Protein AF-A0A5D3CVH8-F1 (afdb_monomer)

pLDDT: mean 76.8, std 12.76, range [40.12, 94.0]

Nearest PDB structures (foldseek):
  4afl-assembly1_C  TM=3.640E-01  e=5.694E+00  Homo sapiens

Structure (mmCIF, N/CA/C/O backbone):
data_AF-A0A5D3CVH8-F1
#
_entry.id   AF-A0A5D3CVH8-F1
#
loop_
_atom_site.group_PDB
_atom_site.id
_atom_site.type_symbol
_atom_site.label_atom_id
_atom_site.label_alt_id
_atom_site.label_comp_id
_atom_site.label_asym_id
_atom_site.label_entity_id
_atom_site.label_seq_id
_atom_site.pdbx_PDB_ins_code
_atom_site.Cartn_x
_atom_site.Cartn_y
_atom_site.Cartn_z
_atom_site.occupancy
_atom_site.B_iso_or_equiv
_atom_site.auth_seq_id
_atom_site.auth_comp_id
_atom_site.auth_asym_id
_atom_site.auth_atom_id
_atom_site.pdbx_PDB_model_num
ATOM 1 N N . MET A 1 1 ? 0.180 19.685 -7.176 1.00 60.12 1 MET A N 1
ATOM 2 C CA . MET A 1 1 ? -0.282 18.551 -6.336 1.00 60.12 1 MET A CA 1
ATOM 3 C C . MET A 1 1 ? 0.031 18.878 -4.882 1.00 60.12 1 MET A C 1
ATOM 5 O O . MET A 1 1 ? 1.156 19.277 -4.627 1.00 60.12 1 MET A O 1
ATOM 9 N N . SER A 1 2 ? -0.921 18.775 -3.945 1.00 82.44 2 SER A N 1
ATOM 10 C CA . SER A 1 2 ? -0.624 19.041 -2.526 1.00 82.44 2 SER A CA 1
ATOM 11 C C . SER A 1 2 ? 0.037 17.826 -1.865 1.00 82.44 2 SER A C 1
ATOM 13 O O . SER A 1 2 ? -0.341 16.680 -2.124 1.00 82.44 2 SER A O 1
ATOM 15 N N . PHE A 1 3 ? 1.011 18.071 -0.987 1.00 79.06 3 PHE A N 1
ATOM 16 C CA . PHE A 1 3 ? 1.726 17.026 -0.246 1.00 79.06 3 PHE A CA 1
ATOM 17 C C . PHE A 1 3 ? 0.795 16.166 0.622 1.00 79.06 3 PHE A C 1
ATOM 19 O O . PHE A 1 3 ? 1.011 14.964 0.758 1.00 79.06 3 PHE A O 1
ATOM 26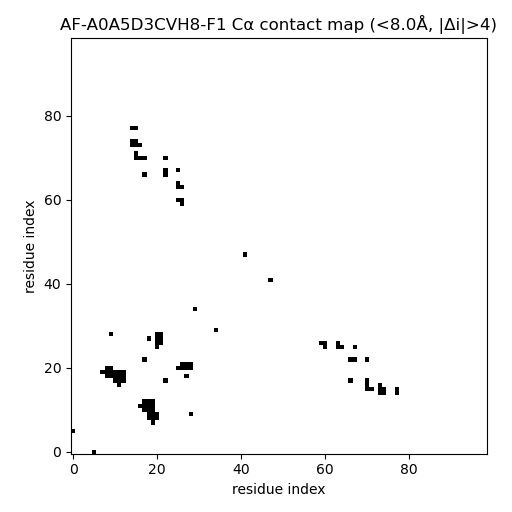 N N . ALA A 1 4 ? -0.289 16.753 1.140 1.00 85.50 4 ALA A N 1
ATOM 27 C CA . ALA A 1 4 ? -1.276 16.053 1.960 1.00 85.50 4 ALA A CA 1
ATOM 28 C C . ALA A 1 4 ? -1.984 14.917 1.201 1.00 85.50 4 ALA A C 1
ATOM 30 O O . ALA A 1 4 ? -2.119 13.808 1.718 1.00 85.50 4 ALA A O 1
ATOM 31 N N . LEU A 1 5 ? -2.399 15.163 -0.048 1.00 84.62 5 LEU A N 1
ATOM 32 C CA . LEU A 1 5 ? -3.054 14.137 -0.863 1.00 84.62 5 LEU A CA 1
ATOM 33 C C . LEU A 1 5 ? -2.086 13.005 -1.220 1.00 84.62 5 LEU A C 1
ATOM 35 O O . LEU A 1 5 ? -2.475 11.837 -1.230 1.00 84.62 5 LEU A O 1
ATOM 39 N N . HIS A 1 6 ? -0.832 13.350 -1.515 1.00 82.94 6 HIS A N 1
ATOM 40 C CA . HIS A 1 6 ? 0.195 12.360 -1.808 1.00 82.94 6 HIS A CA 1
ATOM 41 C C . HIS A 1 6 ? 0.464 11.476 -0.584 1.00 82.94 6 HIS A C 1
ATOM 43 O O . HIS A 1 6 ? 0.330 10.260 -0.690 1.00 82.94 6 HIS A O 1
ATOM 49 N N . GLY A 1 7 ? 0.700 12.073 0.589 1.00 85.81 7 GLY A N 1
ATOM 50 C CA . GLY A 1 7 ? 0.908 11.332 1.835 1.00 85.81 7 GLY A CA 1
ATOM 51 C C . GLY A 1 7 ? -0.265 10.414 2.192 1.00 85.81 7 GLY A C 1
ATOM 52 O O . GLY A 1 7 ? -0.059 9.279 2.610 1.00 85.81 7 GLY A O 1
ATOM 53 N N . TYR A 1 8 ? -1.506 10.842 1.945 1.00 85.44 8 TYR A N 1
ATOM 54 C CA . TYR A 1 8 ? -2.676 9.983 2.149 1.00 85.44 8 TYR A CA 1
ATOM 55 C C . TYR A 1 8 ? -2.716 8.767 1.205 1.00 85.44 8 TYR A C 1
ATOM 57 O O . TYR A 1 8 ? -3.183 7.687 1.577 1.00 85.44 8 TYR A O 1
ATOM 65 N N . ARG A 1 9 ? -2.249 8.929 -0.038 1.00 82.75 9 ARG A N 1
ATOM 66 C CA . ARG A 1 9 ? -2.231 7.856 -1.042 1.00 82.75 9 ARG A CA 1
ATOM 67 C C . ARG A 1 9 ? -1.106 6.853 -0.807 1.00 82.75 9 ARG A C 1
ATOM 69 O O . ARG A 1 9 ? -1.320 5.668 -1.065 1.00 82.75 9 ARG A O 1
ATOM 76 N N . THR A 1 10 ? 0.047 7.328 -0.339 1.00 82.81 10 THR A N 1
ATOM 77 C CA . THR A 1 10 ? 1.263 6.527 -0.148 1.00 82.81 10 THR A CA 1
ATOM 78 C C . THR A 1 10 ? 1.413 5.956 1.261 1.00 82.81 10 THR A C 1
ATOM 80 O O . THR A 1 10 ? 2.165 5.007 1.440 1.00 82.81 10 THR A O 1
ATOM 83 N N . SER A 1 11 ? 0.681 6.465 2.255 1.00 87.88 11 SER A N 1
ATOM 84 C CA . SER A 1 11 ? 0.720 5.927 3.618 1.00 87.88 11 SER A CA 1
ATOM 85 C C . SER A 1 11 ? -0.127 4.660 3.772 1.00 87.88 11 SER A C 1
ATOM 87 O O . SER A 1 11 ? -1.230 4.543 3.225 1.00 87.88 11 SER A O 1
ATOM 89 N N . VAL A 1 12 ? 0.390 3.702 4.545 1.00 87.38 12 VAL A N 1
ATOM 90 C CA . VAL A 1 12 ? -0.306 2.459 4.891 1.00 87.38 12 VAL A CA 1
ATOM 91 C C . VAL A 1 12 ? -1.437 2.773 5.864 1.00 87.38 12 VAL A C 1
ATOM 93 O O . VAL A 1 12 ? -1.224 3.337 6.938 1.00 87.38 12 VAL A O 1
ATOM 96 N N . ARG A 1 13 ? -2.665 2.380 5.517 1.00 89.62 13 ARG A N 1
ATOM 97 C CA . ARG A 1 13 ? -3.816 2.611 6.394 1.00 89.62 13 ARG A CA 1
ATOM 98 C C . ARG A 1 13 ? -3.971 1.474 7.390 1.00 89.62 13 ARG A C 1
ATOM 100 O O . ARG A 1 13 ? -4.093 0.320 7.000 1.00 89.62 13 ARG A O 1
ATOM 107 N N . THR A 1 14 ? -4.106 1.798 8.670 1.00 85.94 14 THR A N 1
ATOM 108 C CA . THR A 1 14 ? -4.383 0.817 9.737 1.00 85.94 14 THR A CA 1
ATOM 109 C C . THR A 1 14 ? -5.668 0.018 9.508 1.00 85.94 14 THR A C 1
ATOM 111 O O . THR A 1 14 ? -5.758 -1.133 9.931 1.00 85.94 14 THR A O 1
ATOM 114 N N . SER A 1 15 ? -6.645 0.605 8.811 1.00 83.69 15 SER A N 1
ATOM 115 C CA . SER A 1 15 ? -7.923 -0.027 8.472 1.00 83.69 15 SER A CA 1
ATOM 116 C C . SER A 1 15 ? -7.821 -1.104 7.398 1.00 83.69 15 SER A C 1
ATOM 118 O O . SER A 1 15 ? -8.652 -1.998 7.391 1.00 83.69 15 SER A O 1
ATOM 120 N N . THR A 1 16 ? -6.854 -1.021 6.481 1.00 83.06 16 THR A N 1
ATOM 121 C CA . THR A 1 16 ? -6.716 -1.950 5.337 1.00 83.06 16 THR A CA 1
ATOM 122 C C . THR A 1 16 ? -5.355 -2.640 5.273 1.00 83.06 16 THR A C 1
ATOM 124 O O . THR A 1 16 ? -5.185 -3.542 4.469 1.00 83.06 16 THR A O 1
ATOM 127 N N . GLY A 1 17 ? -4.378 -2.236 6.086 1.00 86.62 17 GLY A N 1
ATOM 128 C CA . GLY A 1 17 ? -3.016 -2.781 6.072 1.00 86.62 17 GLY A CA 1
ATOM 129 C C . GLY A 1 17 ? -2.225 -2.474 4.795 1.00 86.62 17 GLY A C 1
ATOM 130 O O . GLY A 1 17 ? -1.123 -2.978 4.629 1.00 86.62 17 GLY A O 1
ATOM 131 N N . ALA A 1 18 ? -2.770 -1.644 3.902 1.00 86.75 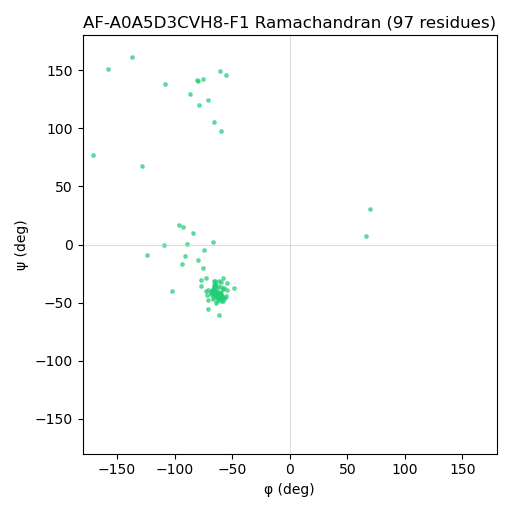18 ALA A N 1
ATOM 132 C CA . ALA A 1 18 ? -2.210 -1.337 2.591 1.00 86.75 18 ALA A CA 1
ATOM 133 C C . ALA A 1 18 ? -2.303 0.165 2.290 1.00 86.75 18 ALA A C 1
ATOM 135 O O . ALA A 1 18 ? -3.095 0.891 2.907 1.00 86.75 18 ALA A O 1
ATOM 136 N N . THR A 1 19 ? -1.506 0.634 1.328 1.00 90.00 19 THR A N 1
ATOM 137 C CA . THR A 1 19 ? -1.578 2.015 0.832 1.00 90.00 19 THR A CA 1
ATOM 138 C C . THR A 1 19 ? -2.794 2.179 -0.076 1.00 90.00 19 THR A C 1
ATOM 140 O O . THR A 1 19 ? -3.126 1.281 -0.854 1.00 90.00 19 THR A O 1
ATOM 143 N N . THR A 1 20 ? -3.466 3.331 -0.013 1.00 84.31 20 THR A N 1
ATOM 144 C CA . THR A 1 20 ? -4.668 3.585 -0.830 1.00 84.31 20 THR A CA 1
ATOM 145 C C . THR A 1 20 ? -4.375 3.426 -2.325 1.00 84.31 20 THR A C 1
ATOM 147 O O . THR A 1 20 ? -5.194 2.895 -3.071 1.00 84.31 20 THR A O 1
ATOM 150 N N . PHE A 1 21 ? -3.186 3.842 -2.763 1.00 83.38 21 PHE A N 1
ATOM 151 C CA . PHE A 1 21 ? -2.765 3.705 -4.153 1.00 83.38 21 PHE A CA 1
ATOM 152 C C . PHE A 1 21 ? -2.618 2.242 -4.586 1.00 83.38 21 PHE A C 1
ATOM 154 O O . PHE A 1 21 ? -3.112 1.885 -5.654 1.00 83.38 21 PHE A O 1
ATOM 161 N N . SER A 1 22 ? -2.016 1.387 -3.750 1.00 83.31 22 SER A N 1
ATOM 162 C CA . SER A 1 22 ? -1.837 -0.033 -4.080 1.00 83.31 22 SER A CA 1
ATOM 163 C C . SER A 1 22 ? -3.150 -0.778 -4.284 1.00 83.31 22 SER A C 1
ATOM 165 O O . SER A 1 22 ? -3.232 -1.652 -5.141 1.00 83.31 22 SER A O 1
ATOM 167 N N . LEU 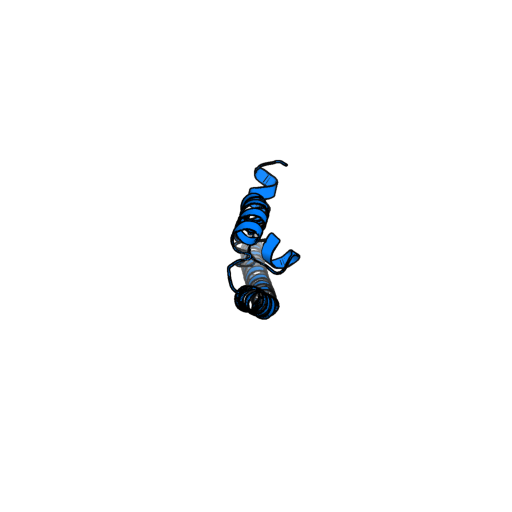A 1 23 ? -4.209 -0.376 -3.583 1.00 83.75 23 LEU A N 1
ATOM 168 C CA . LEU A 1 23 ? -5.537 -0.949 -3.776 1.00 83.75 23 LEU A CA 1
ATOM 169 C C . LEU A 1 23 ? -6.158 -0.513 -5.107 1.00 83.75 23 LEU A C 1
ATOM 171 O O . LEU A 1 23 ? -6.703 -1.349 -5.827 1.00 83.75 23 LEU A O 1
ATOM 175 N N . VAL A 1 24 ? -6.032 0.769 -5.461 1.00 81.62 24 VAL A N 1
ATOM 176 C CA . VAL A 1 24 ? -6.621 1.333 -6.687 1.00 81.62 24 VAL A CA 1
ATOM 177 C C . VAL A 1 24 ? -5.894 0.832 -7.930 1.00 81.62 24 VAL A C 1
ATOM 179 O O . VAL A 1 24 ? -6.511 0.231 -8.803 1.00 81.62 24 VAL A O 1
ATOM 182 N N . TYR A 1 25 ? -4.579 1.023 -7.992 1.00 79.38 25 TYR A N 1
ATOM 183 C CA . TYR A 1 25 ? -3.790 0.735 -9.193 1.00 79.38 25 TYR A CA 1
ATOM 184 C C . TYR A 1 25 ? -3.228 -0.676 -9.218 1.00 79.38 25 TYR A C 1
ATOM 186 O O . TYR A 1 25 ? -2.712 -1.113 -10.239 1.00 79.38 25 TYR A O 1
ATOM 194 N N . GLY A 1 26 ? -3.339 -1.395 -8.103 1.00 73.94 26 GLY A N 1
ATOM 195 C CA . GLY A 1 26 ? -2.831 -2.745 -8.033 1.00 73.94 26 GLY A CA 1
ATOM 196 C C . GLY A 1 26 ? -1.311 -2.791 -8.063 1.00 73.94 26 GLY A C 1
ATOM 197 O O . GLY A 1 26 ? -0.734 -3.708 -8.601 1.00 73.94 26 GLY A O 1
ATOM 198 N N . MET A 1 27 ? -0.614 -1.785 -7.558 1.00 74.62 27 MET A N 1
ATOM 199 C CA . MET A 1 27 ? 0.830 -1.870 -7.366 1.00 74.62 27 MET A CA 1
ATOM 200 C C . MET A 1 27 ? 1.250 -0.870 -6.314 1.00 74.62 27 MET A C 1
ATOM 202 O O . MET A 1 27 ? 0.609 0.165 -6.131 1.00 74.62 27 MET A O 1
ATOM 206 N N . GLU A 1 28 ? 2.319 -1.186 -5.600 1.00 74.06 28 GLU A N 1
ATOM 207 C CA . GLU A 1 28 ? 2.889 -0.239 -4.655 1.00 74.06 28 GLU A CA 1
ATOM 208 C C . GLU A 1 28 ? 3.330 1.032 -5.385 1.00 74.06 28 GLU A C 1
ATOM 210 O O . GLU A 1 28 ? 3.637 0.998 -6.581 1.00 74.06 28 GLU A O 1
ATOM 215 N N . VAL A 1 29 ? 3.264 2.169 -4.688 1.00 68.50 29 VAL A N 1
ATOM 216 C CA . VAL A 1 29 ? 3.575 3.464 -5.298 1.00 68.50 29 VAL A CA 1
ATOM 217 C C . VAL A 1 29 ? 5.047 3.459 -5.654 1.00 68.50 29 VAL A C 1
ATOM 219 O O . VAL A 1 29 ? 5.894 3.616 -4.785 1.00 68.50 29 VAL A O 1
ATOM 222 N N . VAL A 1 30 ? 5.326 3.324 -6.941 1.00 64.31 30 VAL A N 1
ATOM 223 C CA . VAL A 1 30 ? 6.572 3.804 -7.517 1.00 64.31 30 VAL A CA 1
ATOM 224 C C . VAL A 1 30 ? 6.371 5.306 -7.6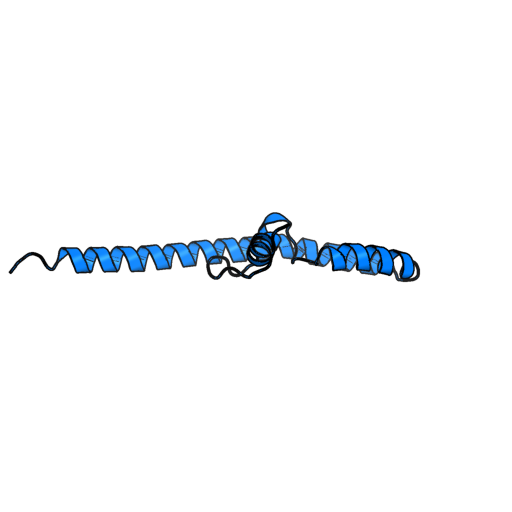85 1.00 64.31 30 VAL A C 1
ATOM 226 O O . VAL A 1 30 ? 5.384 5.732 -8.298 1.00 64.31 30 VAL A O 1
ATOM 229 N N . LEU A 1 31 ? 7.205 6.123 -7.041 1.00 64.19 31 LEU A N 1
ATOM 230 C CA . LEU A 1 31 ? 7.041 7.578 -7.095 1.00 64.19 31 LEU A CA 1
ATOM 231 C C . LEU A 1 31 ? 7.034 8.029 -8.565 1.00 64.19 31 LEU A C 1
ATOM 233 O O . LEU A 1 31 ? 7.770 7.457 -9.352 1.00 64.19 31 LEU A O 1
ATOM 237 N N . PRO A 1 32 ? 6.283 9.064 -8.981 1.00 56.53 32 PRO A N 1
ATOM 238 C CA . PRO A 1 32 ? 6.307 9.521 -10.375 1.00 56.53 32 PRO A CA 1
ATOM 239 C C . PRO A 1 32 ? 7.718 9.857 -10.871 1.00 56.53 32 PRO A C 1
ATOM 241 O O . PRO A 1 32 ? 8.050 9.578 -12.016 1.00 56.53 32 PRO A O 1
ATOM 244 N N . ILE A 1 33 ? 8.576 10.359 -9.976 1.00 54.81 33 ILE A N 1
ATOM 245 C CA . ILE A 1 33 ? 9.997 10.577 -10.258 1.00 54.81 33 ILE A CA 1
ATOM 246 C C . ILE A 1 33 ? 10.740 9.257 -10.482 1.00 54.81 33 ILE A C 1
ATOM 248 O O . ILE A 1 33 ? 11.601 9.179 -11.336 1.00 54.81 33 ILE A O 1
ATOM 252 N N . GLU A 1 34 ? 10.360 8.196 -9.779 1.00 56.75 34 GLU A N 1
ATOM 253 C CA . GLU A 1 34 ? 10.764 6.812 -10.023 1.00 56.75 34 GLU A CA 1
ATOM 254 C C . GLU A 1 34 ? 9.907 6.127 -11.101 1.00 56.75 34 GLU A C 1
ATOM 256 O O . GLU A 1 34 ? 10.033 4.935 -11.320 1.00 56.75 34 GLU A O 1
ATOM 261 N N . VAL A 1 35 ? 9.051 6.819 -11.840 1.00 59.66 35 VAL A N 1
ATOM 262 C CA . VAL A 1 35 ? 8.500 6.300 -13.102 1.00 59.66 35 VAL A CA 1
ATOM 263 C C . VAL A 1 35 ? 9.228 6.972 -14.259 1.00 59.66 35 VAL A C 1
ATOM 265 O O . VAL A 1 35 ? 9.622 6.311 -15.213 1.00 59.66 35 VAL A O 1
ATOM 268 N N . GLU A 1 36 ? 9.497 8.268 -14.128 1.00 59.91 36 GLU A N 1
ATOM 269 C CA . GLU A 1 36 ? 10.253 9.067 -15.086 1.00 59.91 36 GLU A CA 1
ATOM 270 C C . GLU A 1 36 ? 11.749 8.699 -15.085 1.00 59.91 36 GLU A C 1
ATOM 272 O O . GLU A 1 36 ? 12.299 8.384 -16.139 1.00 59.91 36 GLU A O 1
ATOM 277 N N . ILE A 1 37 ? 12.397 8.601 -13.916 1.00 62.09 37 ILE A N 1
ATOM 278 C CA . ILE A 1 37 ? 13.793 8.148 -13.785 1.00 62.09 37 ILE A CA 1
ATOM 279 C C . ILE A 1 37 ? 13.949 6.700 -14.262 1.00 62.09 37 ILE A C 1
ATOM 281 O O . ILE A 1 37 ? 14.910 6.439 -14.959 1.00 62.09 37 ILE A O 1
ATOM 285 N N . PRO A 1 38 ? 13.064 5.745 -13.947 1.00 64.12 38 PRO A N 1
ATOM 286 C CA . PRO A 1 38 ? 13.016 4.425 -14.551 1.00 64.12 38 PRO A CA 1
ATOM 287 C C . PRO A 1 38 ? 12.679 4.410 -16.012 1.00 64.12 38 PRO A C 1
ATOM 289 O O . PRO A 1 38 ? 13.265 3.595 -16.682 1.00 64.12 38 PRO A O 1
ATOM 292 N N . SER A 1 39 ? 11.857 5.297 -16.563 1.00 66.31 39 SER A N 1
ATOM 293 C CA . SER A 1 39 ? 11.735 5.376 -18.022 1.00 66.31 39 SER A CA 1
ATOM 294 C C . SER A 1 39 ? 13.056 5.820 -18.661 1.00 66.31 39 SER A C 1
ATOM 296 O O . SER A 1 39 ? 13.484 5.220 -19.637 1.00 66.31 39 SER A O 1
ATOM 298 N N . LEU A 1 40 ? 13.764 6.777 -18.047 1.00 66.88 40 LEU A N 1
ATOM 299 C CA . LEU A 1 40 ? 15.096 7.234 -18.457 1.00 66.88 40 LEU A CA 1
ATOM 300 C C . LEU A 1 40 ? 16.177 6.167 -18.238 1.00 66.88 40 LEU A C 1
ATOM 302 O O . LEU A 1 40 ? 17.007 5.948 -19.115 1.00 66.88 40 LEU A O 1
ATOM 306 N N . ARG A 1 41 ? 16.156 5.471 -17.097 1.00 63.75 41 ARG A N 1
ATOM 307 C CA . ARG A 1 41 ? 17.045 4.350 -16.782 1.00 63.75 41 ARG A CA 1
ATOM 308 C C . ARG A 1 41 ? 16.740 3.173 -17.676 1.00 63.75 41 ARG A C 1
ATOM 310 O O . ARG A 1 41 ? 17.695 2.630 -18.164 1.00 63.75 41 ARG A O 1
ATOM 317 N N . VAL A 1 42 ? 15.487 2.830 -17.959 1.00 63.22 42 VAL A N 1
ATOM 318 C CA . VAL A 1 42 ? 15.067 1.773 -18.899 1.00 63.22 42 VAL A CA 1
ATOM 319 C C . VAL A 1 42 ? 15.465 2.135 -20.325 1.00 63.22 42 VAL A C 1
ATOM 321 O O . VAL A 1 42 ? 15.905 1.263 -21.057 1.00 63.22 42 VAL A O 1
ATOM 324 N N . LEU A 1 43 ? 15.404 3.411 -20.721 1.00 64.31 43 LEU A N 1
ATOM 325 C CA . LEU A 1 43 ? 15.960 3.863 -22.002 1.00 64.31 43 LEU A CA 1
ATOM 326 C C . LEU A 1 43 ? 17.487 3.667 -22.047 1.00 64.31 43 LEU A C 1
ATOM 328 O O . LEU A 1 43 ? 18.046 3.278 -23.069 1.00 64.31 43 LEU A O 1
ATOM 332 N N . MET A 1 44 ? 18.164 3.918 -20.924 1.00 64.75 44 MET A N 1
ATOM 333 C CA . MET A 1 44 ? 19.614 3.764 -20.754 1.00 64.75 44 MET A CA 1
ATOM 334 C C . MET A 1 44 ? 20.038 2.286 -20.571 1.00 64.75 44 MET A C 1
ATOM 336 O O . MET A 1 44 ? 21.110 1.870 -21.009 1.00 64.75 44 MET A O 1
ATOM 340 N N . GLU A 1 45 ? 19.151 1.487 -19.986 1.00 53.59 45 GLU A N 1
ATOM 341 C CA . GLU A 1 45 ? 19.161 0.052 -19.721 1.00 53.59 45 GLU A CA 1
ATOM 342 C C . GLU A 1 45 ? 18.411 -0.704 -20.823 1.00 53.59 45 GLU A C 1
ATOM 344 O O . GLU A 1 45 ? 18.149 -1.878 -20.665 1.00 53.59 45 GLU A O 1
ATOM 349 N N . ALA A 1 46 ? 18.133 -0.136 -21.997 1.00 54.22 46 ALA A N 1
ATOM 350 C CA . ALA A 1 46 ? 17.692 -0.921 -23.160 1.00 54.22 46 ALA A C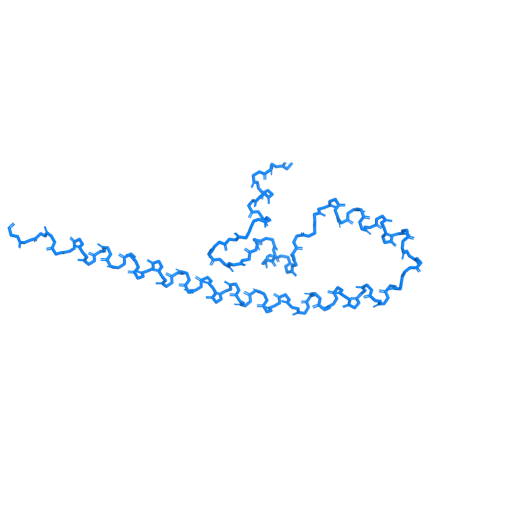A 1
ATOM 351 C C . ALA A 1 46 ? 18.816 -1.861 -23.675 1.00 54.22 46 ALA A C 1
ATOM 353 O O . ALA A 1 46 ? 18.664 -2.586 -24.653 1.00 54.22 46 ALA A O 1
ATOM 354 N N . LYS A 1 47 ? 19.966 -1.863 -22.982 1.00 57.97 47 LYS A N 1
ATOM 355 C CA . LYS A 1 47 ? 21.006 -2.905 -22.983 1.00 57.97 47 LYS A CA 1
ATOM 356 C C . LYS A 1 47 ? 20.796 -4.004 -21.919 1.00 57.97 47 LYS A C 1
ATOM 358 O O . LYS A 1 47 ? 21.625 -4.900 -21.796 1.00 57.97 47 LYS A O 1
ATOM 363 N N . PHE A 1 48 ? 19.737 -3.919 -21.130 1.00 62.25 48 PHE A N 1
ATOM 364 C CA . PHE A 1 48 ? 19.331 -4.797 -20.038 1.00 62.25 48 PHE A CA 1
ATOM 365 C C . PHE A 1 48 ? 18.103 -5.588 -20.501 1.00 62.25 48 PHE A C 1
ATOM 367 O O . PHE A 1 48 ? 17.228 -5.078 -21.193 1.00 62.25 48 PHE A O 1
ATOM 374 N N . ASP A 1 49 ? 18.094 -6.872 -20.168 1.00 72.19 49 ASP A N 1
ATOM 375 C CA . ASP A 1 49 ? 17.208 -7.903 -20.710 1.00 72.19 49 ASP A CA 1
ATOM 376 C C . ASP A 1 49 ? 15.715 -7.600 -20.458 1.00 72.19 49 ASP A C 1
ATOM 378 O O . ASP A 1 49 ? 15.177 -7.870 -19.379 1.00 72.19 49 ASP A O 1
ATOM 382 N N . GLU A 1 50 ? 15.048 -7.038 -21.470 1.00 70.00 50 GLU A N 1
ATOM 383 C CA . GLU A 1 50 ? 13.628 -6.660 -21.479 1.00 70.00 50 GLU A CA 1
ATOM 384 C C . GLU A 1 50 ? 12.726 -7.796 -20.968 1.00 70.00 50 GLU A C 1
ATOM 386 O O . GLU A 1 50 ? 11.796 -7.570 -20.187 1.00 70.00 50 GLU A O 1
ATOM 391 N N . ALA A 1 51 ? 13.060 -9.047 -21.302 1.00 77.31 51 ALA A N 1
ATOM 392 C CA . ALA A 1 51 ? 12.301 -10.214 -20.875 1.00 77.31 51 ALA A CA 1
ATOM 393 C C . ALA A 1 51 ? 12.356 -10.438 -19.354 1.00 77.31 51 ALA A C 1
ATOM 395 O O . ALA A 1 51 ? 11.395 -10.939 -18.766 1.00 77.31 51 ALA A O 1
ATOM 396 N N . LYS A 1 52 ? 13.455 -10.081 -18.677 1.00 78.31 52 LYS A N 1
ATOM 397 C CA . LYS A 1 52 ? 13.538 -10.147 -17.206 1.00 78.31 52 LYS A CA 1
ATOM 398 C C . LYS A 1 52 ? 12.706 -9.057 -16.543 1.00 78.31 52 LYS A C 1
ATOM 400 O O . LYS A 1 52 ? 12.040 -9.345 -15.550 1.00 78.31 52 LYS A O 1
ATOM 405 N N . TRP A 1 53 ? 12.706 -7.846 -17.094 1.00 73.06 53 TRP A N 1
ATOM 406 C CA . TRP A 1 53 ? 11.911 -6.745 -16.552 1.00 73.06 53 TRP A CA 1
ATOM 407 C C . TRP A 1 53 ? 10.408 -7.006 -16.695 1.00 73.06 53 TRP A C 1
ATOM 409 O O . TRP A 1 53 ? 9.665 -6.898 -15.716 1.00 73.06 53 TRP A O 1
ATOM 419 N N . ILE A 1 54 ? 9.975 -7.438 -17.885 1.00 75.19 54 ILE A N 1
ATOM 420 C CA . ILE A 1 54 ? 8.586 -7.826 -18.148 1.00 75.19 54 ILE A CA 1
ATOM 421 C C . ILE A 1 54 ? 8.156 -8.922 -17.166 1.00 75.19 54 ILE A C 1
ATOM 423 O O . ILE A 1 54 ? 7.112 -8.793 -16.531 1.00 75.19 54 ILE A O 1
ATOM 427 N N . ARG A 1 55 ? 8.984 -9.954 -16.962 1.00 80.88 55 ARG A N 1
ATOM 428 C CA . ARG A 1 55 ? 8.711 -11.035 -16.001 1.00 80.88 55 ARG A CA 1
ATOM 429 C C . ARG A 1 55 ? 8.516 -10.516 -14.576 1.00 80.88 55 ARG A C 1
ATOM 431 O O . ARG A 1 55 ? 7.505 -10.837 -13.962 1.00 80.88 55 ARG A O 1
ATOM 438 N N . GLY A 1 56 ? 9.412 -9.656 -14.087 1.00 79.69 56 GLY A N 1
ATOM 439 C CA . GLY A 1 56 ? 9.283 -9.059 -12.753 1.00 79.69 56 GLY A CA 1
ATOM 440 C C . GLY A 1 56 ? 8.023 -8.196 -12.603 1.00 79.69 56 GLY A C 1
ATOM 441 O O . GLY A 1 56 ? 7.370 -8.218 -11.558 1.00 79.69 56 GLY A O 1
ATOM 442 N N . ARG A 1 57 ? 7.619 -7.477 -13.660 1.00 76.81 57 ARG A N 1
ATOM 443 C CA . ARG A 1 57 ? 6.351 -6.729 -13.677 1.00 76.81 57 ARG A CA 1
ATOM 444 C C . ARG A 1 57 ? 5.131 -7.644 -13.677 1.00 76.81 57 ARG A C 1
ATOM 446 O O . ARG A 1 57 ? 4.178 -7.354 -12.957 1.00 76.81 57 ARG A O 1
ATOM 453 N N .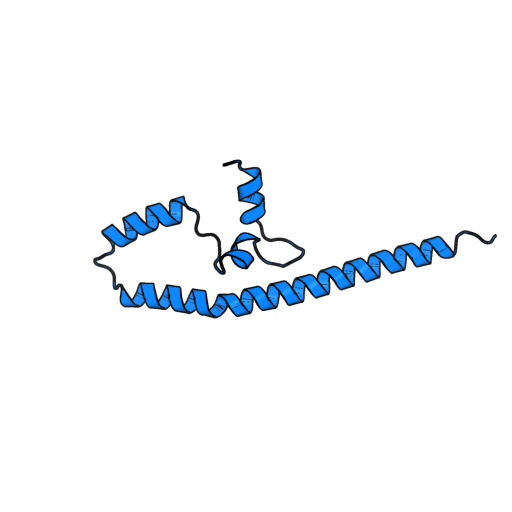 TYR A 1 58 ? 5.159 -8.738 -14.433 1.00 77.50 58 TYR A N 1
ATOM 454 C CA . TYR A 1 58 ? 4.088 -9.736 -14.436 1.00 77.50 58 TYR A CA 1
ATOM 455 C C . TYR A 1 58 ? 3.938 -10.424 -13.080 1.00 77.50 58 TYR A C 1
ATOM 457 O O . TYR A 1 58 ? 2.822 -10.550 -12.586 1.00 77.50 58 TYR A O 1
ATOM 465 N N . GLU A 1 59 ? 5.044 -10.811 -12.446 1.00 81.56 59 GLU A N 1
ATOM 466 C CA . GLU A 1 59 ? 5.032 -11.389 -11.100 1.00 81.56 59 GLU A CA 1
ATOM 467 C C . GLU A 1 59 ? 4.422 -10.409 -10.094 1.00 81.56 59 GLU A C 1
ATOM 469 O O . GLU A 1 59 ? 3.492 -10.769 -9.376 1.00 81.56 59 GLU A O 1
ATOM 474 N N . GLN A 1 60 ? 4.859 -9.143 -10.097 1.00 76.25 60 GLN A N 1
ATOM 475 C CA . GLN A 1 60 ? 4.257 -8.109 -9.253 1.00 76.25 60 GLN A CA 1
ATOM 476 C C . GLN A 1 60 ? 2.752 -7.972 -9.475 1.00 76.25 60 GLN A C 1
ATOM 478 O O . GLN A 1 60 ? 2.029 -7.858 -8.488 1.00 76.25 60 GLN A O 1
ATOM 483 N N . LEU A 1 61 ? 2.303 -7.977 -10.738 1.00 77.38 61 LEU A N 1
ATOM 484 C CA . LEU A 1 61 ? 0.891 -7.903 -11.119 1.00 77.38 61 LEU A CA 1
ATOM 485 C C . LEU A 1 61 ? 0.090 -9.129 -10.653 1.00 77.38 61 LEU A C 1
ATOM 487 O O . LEU A 1 61 ? -1.079 -8.989 -10.304 1.00 77.38 61 LEU A O 1
ATOM 491 N N . ASN A 1 62 ? 0.711 -10.305 -10.582 1.00 81.25 62 ASN A N 1
ATOM 492 C CA . ASN A 1 62 ? 0.062 -11.522 -10.101 1.00 81.25 62 ASN A CA 1
ATOM 493 C C . ASN A 1 62 ? -0.264 -11.443 -8.596 1.00 81.25 62 ASN A C 1
ATOM 495 O O . ASN A 1 62 ? -1.355 -11.804 -8.164 1.00 81.25 62 ASN A O 1
ATOM 499 N N . PHE A 1 63 ? 0.637 -10.869 -7.791 1.00 80.56 63 PHE A N 1
ATOM 500 C CA . PHE A 1 63 ? 0.440 -10.713 -6.339 1.00 80.56 63 PHE A CA 1
ATOM 501 C C . PHE A 1 63 ? -0.554 -9.605 -5.950 1.00 80.56 63 PHE A C 1
ATOM 503 O O . PHE A 1 63 ? -0.857 -9.392 -4.774 1.00 80.56 63 PHE A O 1
ATOM 510 N N . VAL A 1 64 ? -1.060 -8.851 -6.920 1.00 82.62 64 VAL A N 1
ATOM 511 C CA . VAL A 1 64 ? -1.946 -7.703 -6.691 1.00 82.62 64 VAL A CA 1
ATOM 512 C C . VAL A 1 64 ? -3.276 -8.119 -6.119 1.00 82.62 64 VAL A C 1
ATOM 514 O O . VAL A 1 64 ? -3.797 -7.480 -5.202 1.00 82.62 64 VAL A O 1
ATOM 517 N N . GLU A 1 65 ? -3.843 -9.167 -6.696 1.00 81.50 65 GLU A N 1
ATOM 518 C CA . GLU A 1 65 ? -5.153 -9.648 -6.309 1.00 81.50 65 GLU A CA 1
ATOM 519 C C . GLU A 1 65 ? -5.114 -10.208 -4.888 1.00 81.50 65 GLU A C 1
ATOM 521 O O . GLU A 1 65 ? -5.970 -9.873 -4.069 1.00 81.50 65 GLU A O 1
ATOM 526 N N . GLU A 1 66 ? -4.036 -10.911 -4.538 1.00 86.62 66 GLU A N 1
ATOM 527 C CA . GLU A 1 66 ? -3.772 -11.360 -3.171 1.00 86.62 66 GLU A CA 1
ATOM 528 C C . GLU A 1 66 ? -3.671 -10.187 -2.187 1.00 86.62 66 GLU A C 1
ATOM 530 O O . GLU A 1 66 ? -4.319 -10.196 -1.137 1.00 86.62 66 GLU A O 1
ATOM 535 N N . LYS A 1 67 ? -2.924 -9.128 -2.537 1.00 86.25 67 LYS A N 1
ATOM 536 C CA . LYS A 1 67 ? -2.820 -7.913 -1.707 1.00 86.25 67 LYS A CA 1
ATOM 537 C C . LYS A 1 67 ? -4.180 -7.241 -1.506 1.00 86.25 67 LYS A C 1
ATOM 539 O O . LYS A 1 67 ? -4.496 -6.806 -0.395 1.00 86.25 67 LYS A O 1
ATOM 544 N N . ARG A 1 68 ? -5.006 -7.168 -2.555 1.00 86.25 68 ARG A N 1
ATOM 545 C CA . ARG A 1 68 ? -6.371 -6.621 -2.474 1.00 86.25 68 ARG A CA 1
ATOM 546 C C . ARG A 1 68 ? -7.266 -7.482 -1.586 1.00 86.25 68 ARG A C 1
ATOM 548 O O . ARG A 1 68 ? -7.975 -6.934 -0.741 1.00 86.25 68 ARG A O 1
ATOM 555 N N . LEU A 1 69 ? -7.202 -8.805 -1.720 1.00 89.69 69 LEU A N 1
ATOM 556 C CA . LEU A 1 69 ? -7.978 -9.736 -0.904 1.00 89.69 69 LEU A CA 1
ATOM 557 C C . LEU A 1 69 ? -7.587 -9.655 0.579 1.00 89.69 69 LEU A C 1
ATOM 559 O O . LEU A 1 69 ? -8.458 -9.574 1.449 1.00 89.69 69 LEU A O 1
ATOM 563 N N . ALA A 1 70 ? -6.287 -9.595 0.872 1.00 90.12 70 ALA A N 1
ATOM 564 C CA . ALA A 1 70 ? -5.780 -9.408 2.227 1.00 90.12 70 ALA A CA 1
ATOM 565 C C . ALA A 1 70 ? -6.281 -8.089 2.838 1.00 90.12 70 ALA A C 1
ATOM 567 O O . ALA A 1 70 ? -6.757 -8.069 3.976 1.00 90.12 70 ALA A O 1
ATOM 568 N N . ALA A 1 71 ? -6.256 -7.000 2.065 1.00 89.44 71 ALA A N 1
ATOM 569 C CA . ALA A 1 71 ? -6.751 -5.705 2.515 1.00 89.44 71 ALA A CA 1
ATOM 570 C C . ALA A 1 71 ? -8.266 -5.690 2.773 1.00 89.44 71 ALA A C 1
ATOM 572 O O . ALA A 1 71 ? -8.716 -5.070 3.742 1.00 89.44 71 ALA A O 1
ATOM 573 N N . LEU A 1 72 ? -9.055 -6.391 1.950 1.00 90.75 72 LEU A N 1
ATOM 574 C CA . LEU A 1 72 ? -10.493 -6.570 2.170 1.00 90.75 72 LEU A CA 1
ATOM 575 C C . LEU A 1 72 ? -10.766 -7.332 3.470 1.00 90.75 72 LEU A C 1
ATOM 577 O O . LEU A 1 72 ? -11.560 -6.873 4.295 1.00 90.75 72 LEU A O 1
ATOM 581 N N . SER A 1 73 ? -10.073 -8.453 3.684 1.00 91.75 73 SER A N 1
ATOM 582 C CA . SER A 1 73 ? -10.183 -9.251 4.911 1.00 91.75 73 SER A CA 1
ATOM 583 C C . SER A 1 73 ? -9.826 -8.426 6.153 1.00 91.75 73 SER A C 1
ATOM 585 O O . SER A 1 73 ? -10.581 -8.378 7.131 1.00 91.75 73 SER A O 1
ATOM 587 N N . HIS A 1 74 ? -8.721 -7.679 6.092 1.00 92.62 74 HIS A N 1
ATOM 588 C CA . HIS A 1 74 ? -8.295 -6.797 7.177 1.00 92.62 74 HIS A CA 1
ATOM 589 C C . HIS A 1 74 ? -9.315 -5.683 7.453 1.00 92.62 74 HIS A C 1
ATOM 591 O O . HIS A 1 74 ? -9.655 -5.433 8.612 1.00 92.62 74 HIS A O 1
ATOM 597 N N . GLY A 1 75 ? -9.881 -5.082 6.402 1.00 91.06 75 GLY A N 1
ATOM 598 C CA . GLY A 1 75 ? -10.960 -4.096 6.498 1.00 91.06 75 GLY A CA 1
ATOM 599 C C . GLY A 1 75 ? -12.203 -4.631 7.206 1.00 91.06 75 GLY A C 1
ATOM 600 O O . GLY A 1 75 ? -12.730 -3.978 8.111 1.00 91.06 75 GLY A O 1
ATOM 601 N N . GLN A 1 76 ? -12.635 -5.847 6.869 1.00 93.88 76 GLN A N 1
ATOM 602 C CA . GLN A 1 76 ? -13.764 -6.503 7.533 1.00 93.88 76 GLN A CA 1
ATOM 603 C C . GLN A 1 76 ? -13.478 -6.768 9.016 1.00 93.88 76 GLN A C 1
ATOM 605 O O . GLN A 1 76 ? -14.322 -6.502 9.876 1.00 93.88 76 GLN A O 1
ATOM 610 N N . LEU A 1 77 ? -12.282 -7.265 9.343 1.00 93.31 77 LEU A N 1
ATOM 611 C CA . LEU A 1 77 ? -11.870 -7.485 10.730 1.00 93.31 77 LEU A CA 1
ATOM 612 C C . LEU A 1 77 ? -11.837 -6.172 11.519 1.00 93.31 77 LEU A C 1
ATOM 614 O O . LEU A 1 77 ? -12.31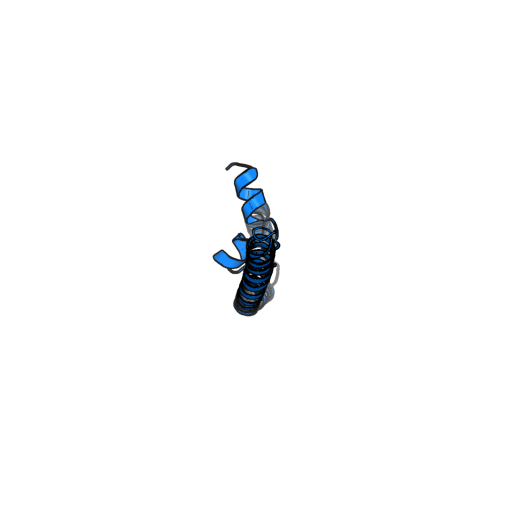9 -6.124 12.654 1.00 93.31 77 LEU A O 1
ATOM 618 N N . TYR A 1 78 ? -11.318 -5.102 10.917 1.00 91.88 78 TYR A N 1
ATOM 619 C CA . TYR A 1 78 ? -11.290 -3.773 11.515 1.00 91.88 78 TYR A CA 1
ATOM 620 C C . TYR A 1 78 ? -12.706 -3.244 11.790 1.00 91.88 78 TYR A C 1
ATOM 622 O O . TYR A 1 78 ? -12.997 -2.824 12.913 1.00 91.88 78 TYR A O 1
ATOM 630 N N . GLN A 1 79 ? -13.621 -3.357 10.824 1.00 92.44 79 GLN A N 1
ATOM 631 C CA . GLN A 1 79 ? -15.029 -2.989 11.003 1.00 92.44 79 GLN A CA 1
ATOM 632 C C . GLN A 1 79 ? -15.699 -3.794 12.125 1.00 92.44 79 GLN A C 1
ATOM 634 O O . GLN A 1 79 ? -16.361 -3.214 12.986 1.00 92.44 79 GLN A O 1
ATOM 639 N N . ARG A 1 80 ? -15.477 -5.114 12.182 1.00 94.00 80 ARG A N 1
ATOM 640 C CA . ARG A 1 80 ? -15.996 -5.965 13.268 1.00 94.00 80 ARG A CA 1
ATOM 641 C C . ARG A 1 80 ? -15.475 -5.522 14.637 1.00 94.00 80 ARG A C 1
ATOM 643 O O . ARG A 1 80 ? -16.240 -5.506 15.601 1.00 94.00 80 ARG A O 1
ATOM 650 N N . ARG A 1 81 ? -14.195 -5.142 14.745 1.00 93.38 81 ARG A N 1
ATOM 651 C CA . ARG A 1 81 ? -13.615 -4.603 15.991 1.00 93.38 81 ARG A CA 1
ATOM 652 C C . ARG A 1 81 ? -14.285 -3.289 16.395 1.00 93.38 81 ARG A C 1
ATOM 654 O O . ARG A 1 81 ? -14.641 -3.140 17.563 1.00 93.38 81 ARG A O 1
ATOM 661 N N . LEU A 1 82 ? -14.507 -2.380 15.444 1.00 91.75 82 LEU A N 1
ATOM 662 C CA . LEU A 1 82 ? -15.208 -1.120 15.696 1.00 91.75 82 LEU A CA 1
ATOM 663 C C . LEU A 1 82 ? -16.652 -1.344 16.156 1.00 91.75 82 LEU A C 1
ATOM 665 O O . LEU A 1 82 ? -17.050 -0.763 17.163 1.00 91.75 82 LEU A O 1
ATOM 669 N N . MET A 1 83 ? -17.408 -2.224 15.492 1.00 91.75 83 MET A N 1
ATOM 670 C CA . MET A 1 83 ? -18.780 -2.557 15.896 1.00 91.75 83 MET A CA 1
ATOM 671 C C . MET A 1 83 ? -18.839 -3.133 17.314 1.00 91.75 83 MET A C 1
ATOM 673 O O . MET A 1 83 ? -19.682 -2.726 18.107 1.00 91.75 83 MET A O 1
ATOM 677 N N . ARG A 1 84 ? -17.917 -4.036 17.675 1.00 91.81 84 ARG A N 1
ATOM 678 C CA . ARG A 1 84 ? -17.838 -4.582 19.042 1.00 91.81 84 ARG A CA 1
ATOM 679 C C . ARG A 1 84 ? -17.539 -3.498 20.076 1.00 91.81 84 ARG A C 1
ATOM 681 O O . ARG A 1 84 ? -18.187 -3.457 21.118 1.00 91.81 84 ARG A O 1
ATOM 688 N N . ALA A 1 85 ? -16.574 -2.622 19.794 1.00 91.06 85 ALA A N 1
ATOM 689 C CA . ALA A 1 85 ? -16.215 -1.524 20.689 1.00 91.06 85 ALA A CA 1
ATOM 690 C C . ALA A 1 85 ? -17.366 -0.520 20.854 1.00 91.06 85 ALA A C 1
ATOM 692 O O . ALA A 1 85 ? -17.622 -0.058 21.966 1.00 91.06 85 ALA A O 1
ATOM 693 N N . TYR A 1 86 ? -18.075 -0.222 19.764 1.00 88.81 86 TYR A N 1
ATOM 694 C CA . TYR A 1 86 ? -19.275 0.603 19.771 1.00 88.81 86 TYR A CA 1
ATOM 695 C C . TYR A 1 86 ? -20.362 -0.057 20.624 1.00 88.81 86 TYR A C 1
ATOM 697 O O . TYR A 1 86 ? -20.697 0.480 21.673 1.00 88.81 86 TYR A O 1
ATOM 705 N N . ASN A 1 87 ? -20.814 -1.267 20.280 1.00 89.75 87 ASN A N 1
ATOM 706 C CA . ASN A 1 87 ? -21.872 -1.971 21.012 1.00 89.75 87 ASN A CA 1
ATOM 707 C C . ASN A 1 87 ? -21.564 -2.111 22.510 1.00 89.75 87 ASN A C 1
ATOM 709 O O . ASN A 1 87 ? -22.448 -1.892 23.332 1.00 89.75 87 ASN A O 1
ATOM 713 N N . LYS A 1 88 ? -20.305 -2.382 22.885 1.00 87.50 88 LYS A N 1
ATOM 714 C CA . LYS A 1 88 ? -19.883 -2.410 24.294 1.00 87.50 88 LYS A CA 1
ATOM 715 C C . LYS A 1 88 ? -20.117 -1.067 24.997 1.00 87.50 88 LYS A C 1
ATOM 717 O O . LYS A 1 88 ? -20.626 -1.054 26.112 1.00 87.50 88 LYS A O 1
ATOM 722 N N . LYS A 1 89 ? -19.782 0.062 24.361 1.00 79.62 89 LYS A N 1
ATOM 723 C CA . LYS A 1 89 ? -20.057 1.401 24.914 1.00 79.62 89 LYS A CA 1
ATOM 724 C C . LYS A 1 89 ? -21.555 1.690 25.033 1.00 79.62 89 LYS A C 1
ATOM 726 O O . LYS A 1 89 ? -21.951 2.360 25.980 1.00 79.62 89 LYS A O 1
ATOM 731 N N . PHE A 1 90 ? -22.372 1.203 24.099 1.00 70.38 90 PHE A N 1
ATOM 732 C CA . PHE A 1 90 ? -23.828 1.373 24.165 1.00 70.38 90 PHE A CA 1
ATOM 733 C C . PHE A 1 90 ? -24.457 0.534 25.271 1.00 70.38 90 PHE A C 1
ATOM 735 O O . PHE A 1 90 ? -25.314 1.044 25.982 1.00 70.38 90 PHE A O 1
ATOM 742 N N . GLN A 1 91 ? -23.987 -0.699 25.478 1.00 67.31 91 GLN A N 1
ATOM 743 C CA . GLN A 1 91 ? -24.454 -1.506 26.602 1.00 67.31 91 GLN A CA 1
ATOM 744 C C . GLN A 1 91 ? -24.048 -0.899 27.945 1.00 67.31 91 GLN A C 1
ATOM 746 O O . GLN A 1 91 ? -24.900 -0.760 28.807 1.00 67.31 91 GLN A O 1
ATOM 751 N N . LEU A 1 92 ? -22.808 -0.425 28.100 1.00 63.41 92 LEU A N 1
ATOM 752 C CA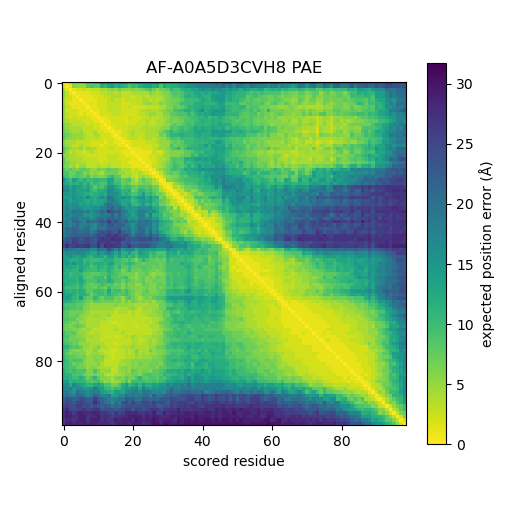 . LEU A 1 92 ? -22.379 0.242 29.338 1.00 63.41 92 LEU A CA 1
ATOM 753 C C . LEU A 1 92 ? -23.207 1.502 29.657 1.00 63.41 92 LEU A C 1
ATOM 755 O O . LEU A 1 92 ? -23.526 1.741 30.812 1.00 63.41 92 LEU A O 1
ATOM 759 N N . LYS A 1 93 ? -23.619 2.273 28.641 1.00 59.53 93 LYS A N 1
ATOM 760 C CA . LYS A 1 93 ? -24.478 3.458 28.826 1.00 59.53 93 LYS A CA 1
ATOM 761 C C . LYS A 1 93 ? -25.951 3.142 29.112 1.00 59.53 93 LYS A C 1
ATOM 763 O O . LYS A 1 93 ? -26.658 4.020 29.596 1.00 59.53 93 LYS A O 1
ATOM 768 N N . GLY A 1 94 ? -26.423 1.940 28.786 1.00 57.16 94 GLY A N 1
ATOM 769 C CA . GLY A 1 94 ? -27.811 1.519 29.004 1.00 57.16 94 GLY A CA 1
ATOM 770 C C . GLY A 1 94 ? -28.123 1.089 30.440 1.00 57.16 94 GLY A C 1
ATOM 771 O O . GLY A 1 94 ? -29.294 0.991 30.778 1.00 57.16 94 GLY A O 1
ATOM 772 N N . PHE A 1 95 ? -27.101 0.865 31.275 1.00 56.72 95 PHE A N 1
ATOM 773 C CA . PHE A 1 95 ? -27.254 0.370 32.651 1.00 56.72 95 PHE A CA 1
ATOM 774 C C . PHE A 1 95 ? -26.945 1.414 33.743 1.00 56.72 95 PHE A C 1
ATOM 776 O O . PHE A 1 95 ? -27.078 1.106 34.919 1.00 56.72 95 PHE A O 1
ATOM 783 N N . GLU A 1 96 ? -26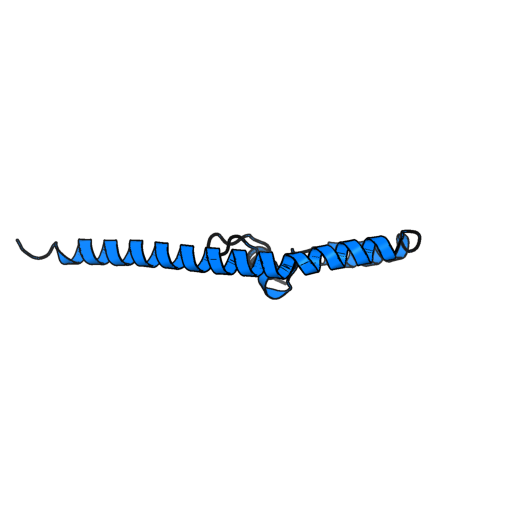.573 2.652 33.393 1.00 58.97 96 GLU A N 1
ATOM 784 C CA . GLU A 1 96 ? -26.317 3.741 34.366 1.00 58.97 96 GLU A CA 1
ATOM 785 C C . GLU A 1 96 ? -27.553 4.624 34.651 1.00 58.97 96 GLU A C 1
ATOM 787 O O . GLU A 1 96 ? -27.434 5.713 35.207 1.00 58.97 96 GLU A O 1
ATOM 792 N N . LYS A 1 97 ? -28.759 4.185 34.272 1.00 53.06 97 LYS A N 1
ATOM 793 C CA . LYS A 1 97 ? -30.015 4.880 34.599 1.00 53.06 97 LYS A CA 1
ATOM 794 C C . LYS A 1 97 ? -31.020 3.930 35.239 1.00 53.06 97 LYS A C 1
ATOM 796 O O . LYS A 1 97 ? -32.030 3.635 34.620 1.00 53.06 97 LYS A O 1
ATOM 801 N N . GLU A 1 98 ? -30.727 3.462 36.447 1.00 50.44 98 GLU A N 1
ATOM 802 C CA . GLU A 1 98 ? -31.720 2.942 37.401 1.00 50.44 98 GLU A CA 1
ATOM 803 C C . GLU A 1 98 ? -31.048 2.704 38.767 1.00 50.44 98 GLU A C 1
ATOM 805 O O . GLU A 1 98 ? -30.699 1.583 39.112 1.00 50.44 98 GLU A O 1
ATOM 810 N N . THR A 1 99 ? -30.826 3.791 39.513 1.00 40.12 99 THR A N 1
ATOM 811 C CA . THR A 1 99 ? -30.824 3.869 40.991 1.00 40.12 99 THR A CA 1
ATOM 812 C C . THR A 1 99 ? -30.946 5.326 41.397 1.00 40.12 99 THR A C 1
ATOM 814 O O . THR A 1 99 ? -30.189 6.135 40.810 1.00 40.12 99 THR A O 1
#

Solvent-accessible surface area (backbone atoms only — not comparable to full-atom values): 5602 Å² total; per-residue (Å²): 136,63,67,68,63,51,51,58,33,68,38,67,34,89,55,31,76,43,26,56,41,26,63,73,74,39,43,74,81,64,51,68,66,58,47,52,49,44,51,52,45,46,65,70,36,68,88,47,67,61,70,57,54,53,47,55,52,50,53,53,52,62,52,25,60,56,54,45,51,52,24,51,54,41,32,52,54,45,50,53,51,50,52,51,56,48,53,52,53,54,54,62,63,68,70,78,77,84,132

Secondary structure (DSSP, 8-state):
--HHHHHHHHSBPTTTSSBHHHHHHSS----THHHHHHHHHHHHTTTS-HHHHHHHHHHHHHHHHHHHHHHHHHHHHHHHHHHHHHHHHHHHHHSSS--

Radius of gyration: 21.6 Å; Cα contacts (8 Å, |Δi|>4): 52; chains: 1; bounding box: 53×31×64 Å

Organism: Cucumis melo var. makuwa (NCBI:txid1194695)

Mean predicted aligned error: 11.26 Å

Sequence (99 aa):
MSFALHGYRTSVRTSTGATTFSLVYGMEVVLPIEVEIPSLRVLMEAKFDEAKWIRGRYEQLNFVEEKRLAALSHGQLYQRRLMRAYNKKFQLKGFEKET

Foldseek 3Di:
DDPVVVCQQQDQDQLQRGGVVCLVVLAHDCDVVSVVVCVVVCVVCVVPDPVVVVVVVVVSSVCSVVSNVSSVVSNVVSVVVVVVVVVVVVVVVVPPPDD